Protein AF-A0AAN9BHE3-F1 (afdb_monomer_lite)

Secondary structure (DSSP, 8-state):
-HHHH-S-SEEEEEE--GGG-HHHHHHHHHHHHS----HHHHHHS-HHHHHHHHHH-HHHHHHHHHHHHHHIIIIIITSTT-TTS-EEEEEEEEEE-TTSSEEEEEEEEETT-----TTSTTHHHHHHHHHHHH----PPPP-

Radius of gyration: 19.6 Å; chains: 1; bounding box: 47×27×56 Å

InterPro domains:
  IPR025476 Helitron helicase-like domain [PF14214] (1-108)

Foldseek 3Di:
DCVVQNAFPDKDKDFLVQLPDLVNQQVLCCVPVVDGDDSVVSVPDDPVSSVVSCVVCVVSSQVVVVVVVCCCCVVACCDCVHLLHHFPDKDKDWDQDPPSTTMIIMTTHHPPQQDADPVDPCRVVSNVVSCVSRPDDDDDDDD

Organism: NCBI:txid31220

pLDDT: mean 92.71, std 6.54, range [53.12, 97.38]

Sequence (143 aa):
MVRQLGCPTLFFTVSAAETDSTELLAILFRIMMNDDPEPEEIEQWTFLEKAELIRDDPVTCVRYFDHRFRALFNTVMRSADGPLGEICDFFYRVEFQHRGSPHIHGLIWVKDAPVYDPEKEDSESDVTSFIDRHITCHVPQEN

Structure (mmCIF, N/CA/C/O backbone):
data_AF-A0AAN9BHE3-F1
#
_entry.id   AF-A0AAN9BHE3-F1
#
loop_
_atom_site.group_PDB
_atom_site.id
_atom_site.type_symbol
_atom_site.label_atom_id
_atom_site.label_alt_id
_atom_site.label_comp_id
_atom_site.label_asym_id
_atom_site.label_entity_id
_atom_site.label_seq_id
_atom_site.pdbx_PDB_ins_code
_atom_site.Cartn_x
_atom_site.Cartn_y
_atom_site.Cartn_z
_atom_site.occupancy
_atom_site.B_iso_or_equiv
_atom_site.auth_seq_id
_atom_site.auth_comp_id
_atom_site.auth_asym_id
_atom_site.auth_atom_id
_atom_site.pdbx_PDB_model_num
ATOM 1 N N . MET A 1 1 ? -21.512 -0.679 3.410 1.00 82.44 1 MET A N 1
ATOM 2 C CA . MET A 1 1 ? -20.292 -0.356 4.182 1.00 82.44 1 MET A CA 1
ATOM 3 C C . MET A 1 1 ? -20.536 0.795 5.143 1.00 82.44 1 MET A C 1
ATOM 5 O O . MET A 1 1 ? -21.064 0.490 6.192 1.00 82.44 1 MET A O 1
ATOM 9 N N . VAL A 1 2 ? -20.334 2.081 4.819 1.00 87.31 2 VAL A N 1
ATOM 10 C CA . VAL A 1 2 ? -20.431 3.169 5.835 1.00 87.31 2 VAL A CA 1
ATOM 11 C C . VAL A 1 2 ? -21.757 3.198 6.619 1.00 87.31 2 VAL A C 1
ATOM 13 O O . VAL A 1 2 ? -21.754 3.285 7.838 1.00 87.31 2 VAL A O 1
ATOM 16 N N . ARG A 1 3 ? -22.909 3.043 5.949 1.00 91.06 3 ARG A N 1
ATOM 17 C CA . ARG A 1 3 ? -24.219 2.990 6.637 1.00 91.06 3 ARG A CA 1
ATOM 18 C C . ARG A 1 3 ? -24.416 1.770 7.553 1.00 91.06 3 ARG A C 1
ATOM 20 O O . ARG A 1 3 ? -25.305 1.804 8.388 1.00 91.06 3 ARG A O 1
ATOM 27 N N . GLN A 1 4 ? -23.663 0.691 7.341 1.00 92.38 4 GLN A N 1
ATOM 28 C CA . GLN A 1 4 ? -23.811 -0.590 8.049 1.00 92.38 4 GLN A CA 1
ATOM 29 C C . GLN A 1 4 ? -22.723 -0.796 9.109 1.00 92.38 4 GLN A C 1
ATOM 31 O O . GLN A 1 4 ? -23.009 -1.339 10.165 1.00 92.38 4 GLN A O 1
ATOM 36 N N . LEU A 1 5 ? -21.493 -0.372 8.812 1.00 91.06 5 LEU A N 1
ATOM 37 C CA . LEU A 1 5 ? -20.292 -0.579 9.626 1.00 91.06 5 LEU A CA 1
ATOM 38 C C . LEU A 1 5 ? -19.827 0.699 10.338 1.00 91.06 5 LEU A C 1
ATOM 40 O O . LEU A 1 5 ? -18.891 0.653 11.125 1.00 91.06 5 LEU A O 1
ATOM 44 N N . GLY A 1 6 ? -20.448 1.844 10.045 1.00 92.12 6 GLY A N 1
ATOM 45 C CA . GLY A 1 6 ? -20.015 3.140 10.555 1.00 92.12 6 GLY A CA 1
ATOM 46 C C . GLY A 1 6 ? -18.785 3.693 9.831 1.00 92.12 6 GLY A C 1
ATOM 47 O O . GLY A 1 6 ? -18.487 3.333 8.685 1.00 92.12 6 GLY A O 1
ATOM 48 N N . CYS A 1 7 ? -18.094 4.616 10.502 1.00 92.88 7 CYS A N 1
ATOM 49 C CA . CYS A 1 7 ? -16.867 5.229 10.000 1.00 92.88 7 CYS A CA 1
ATOM 50 C C . CYS A 1 7 ? -15.774 4.157 9.808 1.00 92.88 7 CYS A C 1
ATOM 52 O O . CYS A 1 7 ? -15.636 3.295 10.676 1.00 92.88 7 CYS A O 1
ATOM 54 N N . PRO A 1 8 ? -15.021 4.161 8.694 1.00 95.94 8 PRO A N 1
ATOM 55 C CA . PRO A 1 8 ? -13.848 3.300 8.553 1.00 95.94 8 PRO A CA 1
ATOM 56 C C . PRO A 1 8 ? -12.802 3.610 9.627 1.00 95.94 8 PRO A C 1
ATOM 58 O O . PRO A 1 8 ? -12.637 4.763 10.020 1.00 95.94 8 PRO A O 1
ATOM 61 N N . THR A 1 9 ? -12.068 2.585 10.058 1.00 96.31 9 THR A N 1
ATOM 62 C CA . THR A 1 9 ? -10.966 2.726 11.019 1.00 96.31 9 THR A CA 1
ATOM 63 C C . THR A 1 9 ? -9.787 3.460 10.391 1.00 96.31 9 THR A C 1
ATOM 65 O O . THR A 1 9 ? -9.205 4.344 11.008 1.00 96.31 9 THR A O 1
ATOM 68 N N . LEU A 1 10 ? -9.427 3.088 9.159 1.00 95.69 10 LEU A N 1
ATOM 69 C CA . LEU A 1 10 ? -8.275 3.645 8.457 1.00 95.69 10 LEU A CA 1
ATOM 70 C C . LEU A 1 10 ? -8.635 3.999 7.019 1.00 95.69 10 LEU A C 1
ATOM 72 O O . LEU A 1 10 ? -9.355 3.266 6.335 1.00 95.69 10 LEU A O 1
ATOM 76 N N . PHE A 1 11 ? -8.065 5.106 6.559 1.00 95.62 11 PHE A N 1
ATOM 77 C CA . PHE A 1 11 ? -7.949 5.446 5.150 1.00 95.62 11 PHE A CA 1
ATOM 78 C C . PHE A 1 11 ? -6.485 5.296 4.742 1.00 95.62 11 PHE A C 1
ATOM 80 O O . PHE A 1 11 ? -5.593 5.726 5.472 1.00 95.62 11 PHE A O 1
ATOM 87 N N . PHE A 1 12 ? -6.235 4.697 3.582 1.00 94.75 12 PHE A N 1
ATOM 88 C CA . PHE A 1 12 ? -4.886 4.516 3.060 1.00 94.75 12 PHE A CA 1
ATOM 89 C C . PHE A 1 12 ? -4.827 4.820 1.568 1.00 94.75 12 PHE A C 1
ATOM 91 O O . PHE A 1 12 ? -5.828 4.716 0.851 1.00 94.75 12 PHE A O 1
ATOM 98 N N . THR A 1 13 ? -3.630 5.154 1.098 1.00 94.56 13 THR A N 1
ATOM 99 C CA . THR A 1 13 ? -3.342 5.287 -0.326 1.00 94.56 13 THR A CA 1
ATOM 100 C C . THR A 1 13 ? -2.140 4.444 -0.725 1.00 94.56 13 THR A C 1
ATOM 102 O O . THR A 1 13 ? -1.239 4.210 0.078 1.00 94.56 13 THR A O 1
ATOM 105 N N . VAL A 1 14 ? -2.134 3.955 -1.966 1.00 93.38 14 VAL A N 1
ATOM 106 C CA . VAL A 1 14 ? -0.998 3.216 -2.541 1.00 93.38 14 VAL A CA 1
ATOM 107 C C . VAL A 1 14 ? -0.706 3.768 -3.927 1.00 93.38 14 VAL A C 1
ATOM 109 O O . VAL A 1 14 ? -1.606 3.866 -4.760 1.00 93.38 14 VAL A O 1
ATOM 112 N N . SER A 1 15 ? 0.552 4.114 -4.177 1.00 91.19 15 SER A N 1
ATOM 113 C CA . SER A 1 15 ? 1.036 4.611 -5.466 1.00 91.19 15 SER A CA 1
ATOM 114 C C . SER A 1 15 ? 1.940 3.581 -6.128 1.00 91.19 15 SER A C 1
ATOM 116 O O . SER A 1 15 ? 2.632 2.839 -5.436 1.00 91.19 15 SER A O 1
ATOM 118 N N . ALA A 1 16 ? 1.956 3.555 -7.460 1.00 89.75 16 ALA A N 1
ATOM 119 C CA . ALA A 1 16 ? 2.780 2.609 -8.207 1.00 89.75 16 ALA A CA 1
ATOM 120 C C . ALA A 1 16 ? 4.294 2.875 -8.110 1.00 89.75 16 ALA A C 1
ATOM 122 O O . ALA A 1 16 ? 5.059 1.919 -8.167 1.00 89.75 16 ALA A O 1
ATOM 123 N N . ALA A 1 17 ? 4.710 4.141 -7.943 1.00 90.31 17 ALA A N 1
ATOM 124 C CA . ALA A 1 17 ? 6.119 4.558 -7.840 1.00 90.31 17 ALA A CA 1
ATOM 125 C C . ALA A 1 17 ? 7.026 3.904 -8.909 1.00 90.31 17 ALA A C 1
ATOM 127 O O . ALA A 1 17 ? 8.093 3.374 -8.618 1.00 90.31 17 ALA A O 1
ATOM 128 N N . GLU A 1 18 ? 6.566 3.901 -10.163 1.00 92.12 18 GLU A N 1
ATOM 129 C CA . GLU A 1 18 ? 7.112 3.053 -11.234 1.00 92.12 18 GLU A CA 1
ATOM 130 C C . GLU A 1 18 ? 8.585 3.348 -11.542 1.00 92.12 18 GLU A C 1
ATOM 132 O O . GLU A 1 18 ? 9.365 2.422 -11.737 1.00 92.12 18 GLU A O 1
ATOM 137 N N . THR A 1 19 ? 8.988 4.624 -11.520 1.00 92.12 19 THR A N 1
ATOM 138 C CA . THR A 1 19 ? 10.382 5.046 -11.757 1.00 92.12 19 THR A CA 1
ATOM 139 C C . THR A 1 19 ? 11.344 4.620 -10.651 1.00 92.12 19 THR A C 1
ATOM 141 O O . THR A 1 19 ? 12.552 4.585 -10.876 1.00 92.12 19 THR A O 1
ATOM 144 N N . ASP A 1 20 ? 10.821 4.290 -9.473 1.00 91.69 20 ASP A N 1
ATOM 145 C CA . ASP A 1 20 ? 11.615 3.862 -8.321 1.00 91.69 20 ASP A CA 1
ATOM 146 C C . ASP A 1 20 ? 11.600 2.329 -8.170 1.00 91.69 20 ASP A C 1
ATOM 148 O O . ASP A 1 20 ? 12.338 1.768 -7.363 1.00 91.69 20 ASP A O 1
ATOM 152 N N . SER A 1 21 ? 10.779 1.619 -8.955 1.00 93.25 21 SER A N 1
ATOM 153 C CA . SER A 1 21 ? 10.684 0.161 -8.910 1.00 93.25 21 SER A CA 1
ATOM 154 C C . SER A 1 21 ? 11.677 -0.480 -9.880 1.00 93.25 21 SER A C 1
ATOM 156 O O . SER A 1 21 ? 11.357 -0.726 -11.042 1.00 93.25 21 SER A O 1
ATOM 158 N N . THR A 1 22 ? 12.869 -0.815 -9.381 1.00 94.94 22 THR A N 1
ATOM 159 C CA . THR A 1 22 ? 13.905 -1.528 -10.155 1.00 94.94 22 THR A CA 1
ATOM 160 C C . THR A 1 22 ? 13.387 -2.840 -10.746 1.00 94.94 22 THR A C 1
ATOM 162 O O . THR A 1 22 ? 13.628 -3.128 -11.911 1.00 94.94 22 THR A O 1
ATOM 165 N N . GLU A 1 23 ? 12.582 -3.589 -9.989 1.00 95.50 23 GLU A N 1
ATOM 166 C CA . GLU A 1 23 ? 11.925 -4.817 -10.456 1.00 95.50 23 GLU A CA 1
ATOM 167 C C . GLU A 1 23 ? 11.012 -4.581 -11.669 1.00 95.50 23 GLU A C 1
ATOM 169 O O . GLU A 1 23 ? 11.097 -5.312 -12.655 1.00 95.50 23 GLU A O 1
ATOM 174 N N . LEU A 1 24 ? 10.156 -3.552 -11.631 1.00 96.12 24 LEU A N 1
ATOM 175 C CA . LEU A 1 24 ? 9.291 -3.219 -12.764 1.00 96.12 24 LEU A CA 1
ATOM 176 C C . LEU A 1 24 ? 10.119 -2.792 -13.978 1.00 96.12 24 LEU A C 1
ATOM 178 O O . LEU A 1 24 ? 9.866 -3.257 -15.087 1.00 96.12 24 LEU A O 1
ATOM 182 N N . LEU A 1 25 ? 11.114 -1.931 -13.769 1.00 97.06 25 LEU A N 1
ATOM 183 C CA . LEU A 1 25 ? 11.989 -1.437 -14.830 1.00 97.06 25 LEU A CA 1
ATOM 184 C C . LEU A 1 25 ? 12.773 -2.575 -15.499 1.00 97.06 25 LEU A C 1
ATOM 186 O O . LEU A 1 25 ? 12.846 -2.608 -16.726 1.00 97.06 25 LEU A O 1
ATOM 190 N N . ALA A 1 26 ? 13.264 -3.549 -14.726 1.00 97.00 26 ALA A N 1
ATOM 191 C CA . ALA A 1 26 ? 13.902 -4.754 -15.252 1.00 97.00 26 ALA A CA 1
ATOM 192 C C . ALA A 1 26 ? 12.934 -5.580 -16.114 1.00 97.00 26 ALA A C 1
ATOM 194 O O . ALA A 1 26 ? 13.286 -6.010 -17.210 1.00 97.00 26 ALA A O 1
ATOM 195 N N . ILE A 1 27 ? 11.691 -5.773 -15.650 1.00 96.69 27 ILE A N 1
ATOM 196 C CA . ILE A 1 27 ? 10.657 -6.502 -16.402 1.00 96.69 27 ILE A CA 1
ATOM 197 C C . ILE A 1 27 ? 10.364 -5.808 -17.737 1.00 96.69 27 ILE A C 1
ATOM 199 O O . ILE A 1 27 ? 10.312 -6.475 -18.771 1.00 96.69 27 ILE A O 1
ATOM 203 N N . LEU A 1 28 ? 10.181 -4.486 -17.728 1.00 96.88 28 LEU A N 1
ATOM 204 C CA . LEU A 1 28 ? 9.913 -3.703 -18.937 1.00 96.88 28 LEU A CA 1
ATOM 205 C C . LEU A 1 28 ? 11.088 -3.779 -19.917 1.00 96.88 28 LEU A C 1
ATOM 207 O O . LEU A 1 28 ? 10.892 -4.066 -21.098 1.00 96.88 28 LEU A O 1
ATOM 211 N N . PHE A 1 29 ? 12.313 -3.598 -19.419 1.00 97.06 29 PHE A N 1
ATOM 212 C CA . PHE A 1 29 ? 13.520 -3.679 -20.237 1.00 97.06 29 PHE A CA 1
ATOM 213 C C . PHE A 1 29 ? 13.691 -5.068 -20.858 1.00 97.06 29 PHE A C 1
ATOM 215 O O . PHE A 1 29 ? 13.920 -5.168 -22.062 1.00 97.06 29 PHE A O 1
ATOM 222 N N . ARG A 1 30 ? 13.460 -6.141 -20.093 1.00 96.62 30 ARG A N 1
ATOM 223 C CA . ARG A 1 30 ? 13.468 -7.520 -20.605 1.00 96.62 30 ARG A CA 1
ATOM 224 C C . ARG A 1 30 ? 12.479 -7.722 -21.742 1.00 96.62 30 ARG A C 1
ATOM 226 O O . ARG A 1 30 ? 12.818 -8.350 -22.741 1.00 96.62 30 ARG A O 1
ATOM 233 N N . ILE A 1 31 ? 11.262 -7.202 -21.608 1.00 95.31 31 ILE A N 1
ATOM 234 C CA . ILE A 1 31 ? 10.225 -7.337 -22.640 1.00 95.31 31 ILE A CA 1
ATOM 235 C C . ILE A 1 31 ? 10.626 -6.597 -23.923 1.00 95.31 31 ILE A C 1
ATOM 237 O O . ILE A 1 31 ? 10.411 -7.116 -25.018 1.00 95.31 31 ILE A O 1
ATOM 241 N N . MET A 1 32 ? 11.201 -5.400 -23.795 1.00 93.75 32 MET A N 1
ATOM 242 C CA . MET A 1 32 ? 11.478 -4.515 -24.930 1.00 93.75 32 MET A CA 1
ATOM 243 C C . MET A 1 32 ? 12.816 -4.800 -25.619 1.00 93.75 32 MET A C 1
ATOM 245 O O . MET A 1 32 ? 12.896 -4.748 -26.846 1.00 93.75 32 MET A O 1
ATOM 249 N N . MET A 1 33 ? 13.853 -5.102 -24.840 1.00 94.38 33 MET A N 1
ATOM 250 C CA . MET A 1 33 ? 15.238 -5.246 -25.302 1.00 94.38 33 MET A CA 1
ATOM 251 C C . MET A 1 33 ? 15.713 -6.702 -25.336 1.00 94.38 33 MET A C 1
ATOM 253 O O . MET A 1 33 ? 16.759 -6.978 -25.918 1.00 94.38 33 MET A O 1
ATOM 257 N N . ASN A 1 34 ? 14.938 -7.641 -24.772 1.00 94.94 34 ASN A N 1
ATOM 258 C CA . ASN A 1 34 ? 15.316 -9.052 -24.637 1.00 94.94 34 ASN A CA 1
ATOM 259 C C . ASN A 1 34 ? 16.673 -9.221 -23.925 1.00 94.94 34 ASN A C 1
ATOM 261 O O . ASN A 1 34 ? 17.530 -9.991 -24.363 1.00 94.94 34 ASN A O 1
ATOM 265 N N . ASP A 1 35 ? 16.849 -8.471 -22.840 1.00 95.00 35 ASP A N 1
ATOM 266 C CA . ASP A 1 35 ? 18.058 -8.442 -22.021 1.00 95.00 35 ASP A CA 1
ATOM 267 C C . ASP A 1 35 ? 17.704 -8.232 -20.539 1.00 95.00 35 ASP A C 1
ATOM 269 O O . ASP A 1 35 ? 16.601 -7.781 -20.222 1.00 95.00 35 ASP A O 1
ATOM 273 N N . ASP A 1 36 ? 18.616 -8.588 -19.640 1.00 93.69 36 ASP A N 1
ATOM 274 C CA . ASP A 1 36 ? 18.399 -8.634 -18.193 1.00 93.69 36 ASP A CA 1
ATOM 275 C C . ASP A 1 36 ? 19.378 -7.722 -17.445 1.00 93.69 36 ASP A C 1
ATOM 277 O O . ASP A 1 36 ? 20.494 -8.149 -17.150 1.00 93.69 36 ASP A O 1
ATOM 281 N N . PRO A 1 37 ? 18.974 -6.477 -17.127 1.00 94.25 37 PRO A N 1
ATOM 282 C CA . PRO A 1 37 ? 19.840 -5.520 -16.456 1.00 94.25 37 PRO A CA 1
ATOM 283 C C . PRO A 1 37 ? 19.935 -5.826 -14.961 1.00 94.25 37 PRO A C 1
ATOM 285 O O . PRO A 1 37 ? 18.947 -6.209 -14.322 1.00 94.25 37 PRO A O 1
ATOM 288 N N . GLU A 1 38 ? 21.116 -5.600 -14.390 1.00 93.81 38 GLU A N 1
ATOM 289 C CA . GLU A 1 38 ? 21.327 -5.724 -12.947 1.00 93.81 38 GLU A CA 1
ATOM 290 C C . GLU A 1 38 ? 20.708 -4.522 -12.199 1.00 93.81 38 GLU A C 1
ATOM 292 O O . GLU A 1 38 ? 20.651 -3.412 -12.744 1.00 93.81 38 GLU A O 1
ATOM 297 N N . PRO A 1 39 ? 20.244 -4.684 -10.945 1.00 91.81 39 PRO A N 1
ATOM 298 C CA . PRO A 1 39 ? 19.601 -3.606 -10.189 1.00 91.81 39 PRO A CA 1
ATOM 299 C C . PRO A 1 39 ? 20.434 -2.320 -10.094 1.00 91.81 39 PRO A C 1
ATOM 301 O O . PRO A 1 39 ? 19.888 -1.224 -10.234 1.00 91.81 39 PRO A O 1
ATOM 304 N N . GLU A 1 40 ? 21.751 -2.440 -9.916 1.00 93.75 40 GLU A N 1
ATOM 305 C CA . GLU A 1 40 ? 22.676 -1.308 -9.814 1.00 93.75 40 GLU A CA 1
ATOM 306 C C . GLU A 1 40 ? 22.766 -0.502 -11.118 1.00 93.75 40 GLU A C 1
ATOM 308 O O . GLU A 1 40 ? 23.019 0.704 -11.085 1.00 93.75 40 GLU A O 1
ATOM 313 N N . GLU A 1 41 ? 22.548 -1.140 -12.270 1.00 94.31 41 GLU A N 1
ATOM 314 C CA . GLU A 1 41 ? 22.509 -0.463 -13.569 1.00 94.31 41 GLU A CA 1
ATOM 315 C C . GLU A 1 41 ? 21.224 0.359 -13.703 1.00 94.31 41 GLU A C 1
ATOM 317 O O . GLU A 1 41 ? 21.261 1.520 -14.114 1.00 94.31 41 GLU A O 1
ATOM 322 N N . ILE A 1 42 ? 20.092 -0.208 -13.279 1.00 94.31 42 ILE A N 1
ATOM 323 C CA . ILE A 1 42 ? 18.778 0.449 -13.315 1.00 94.31 42 ILE A CA 1
ATOM 324 C C . ILE A 1 42 ? 18.755 1.688 -12.417 1.00 94.31 42 ILE A C 1
ATOM 326 O O . ILE A 1 42 ? 18.137 2.705 -12.749 1.00 94.31 42 ILE A O 1
ATOM 330 N N . GLU A 1 43 ? 19.421 1.635 -11.266 1.00 93.81 43 GLU A N 1
ATOM 331 C CA . GLU A 1 43 ? 19.537 2.781 -10.363 1.00 93.81 43 GLU A CA 1
ATOM 332 C C . GLU A 1 43 ? 20.267 3.962 -11.011 1.00 93.81 43 GLU A C 1
ATOM 334 O O . GLU A 1 43 ? 19.908 5.113 -10.752 1.00 93.81 43 GLU A O 1
ATOM 339 N N . GLN A 1 44 ? 21.218 3.686 -11.905 1.00 95.19 44 GLN A N 1
ATOM 340 C CA . GLN A 1 44 ? 21.985 4.699 -12.632 1.00 95.19 44 GLN A CA 1
ATOM 341 C C . GLN A 1 44 ? 21.235 5.285 -13.833 1.00 95.19 44 GLN A C 1
ATOM 343 O O . GLN A 1 44 ? 21.635 6.339 -14.334 1.00 95.19 44 GLN A O 1
ATOM 348 N N . TRP A 1 45 ? 20.150 4.650 -14.291 1.00 96.25 45 TRP A N 1
ATOM 349 C CA . TRP A 1 45 ? 19.349 5.185 -15.388 1.00 96.25 45 TRP A CA 1
ATOM 350 C C . TRP A 1 45 ? 18.741 6.537 -15.026 1.00 96.25 45 TRP A C 1
ATOM 352 O O . TRP A 1 45 ? 18.213 6.773 -13.932 1.00 96.25 45 TRP A O 1
ATOM 362 N N . THR A 1 46 ? 18.763 7.429 -16.003 1.00 97.00 46 THR A N 1
ATOM 363 C CA . THR A 1 46 ? 18.122 8.731 -15.932 1.00 97.00 46 THR A CA 1
ATOM 364 C C . THR A 1 46 ? 16.607 8.585 -15.807 1.00 97.00 46 THR A C 1
ATOM 366 O O . THR A 1 46 ? 15.995 7.597 -16.218 1.00 97.00 46 THR A O 1
ATOM 369 N N . PHE A 1 47 ? 15.961 9.631 -15.289 1.00 94.56 47 PHE A N 1
ATOM 370 C CA . PHE A 1 47 ? 14.500 9.699 -15.253 1.00 94.56 47 PHE A CA 1
ATOM 371 C C . PHE A 1 47 ? 13.864 9.478 -16.636 1.00 94.56 47 PHE A C 1
ATOM 373 O O . PHE A 1 47 ? 12.815 8.847 -16.726 1.00 94.56 47 PHE A O 1
ATOM 380 N N . LEU A 1 48 ? 14.483 9.995 -17.706 1.00 95.50 48 LEU A N 1
ATOM 381 C CA . LEU A 1 48 ? 13.940 9.881 -19.061 1.00 95.50 48 LEU A CA 1
ATOM 382 C C . LEU A 1 48 ? 13.981 8.441 -19.572 1.00 95.50 48 LEU A C 1
ATOM 384 O O . LEU A 1 48 ? 12.959 7.975 -20.061 1.00 95.50 48 LEU A O 1
ATOM 388 N N . GLU A 1 49 ? 15.094 7.729 -19.387 1.00 95.25 49 GLU A N 1
ATOM 389 C CA . GLU A 1 49 ? 15.217 6.314 -19.776 1.00 95.25 49 GLU A CA 1
ATOM 390 C C . GLU A 1 49 ? 14.160 5.455 -19.069 1.00 95.25 49 GLU A C 1
ATOM 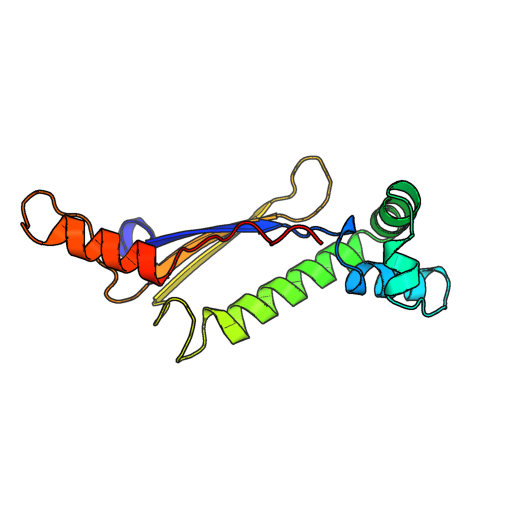392 O O . GLU A 1 49 ? 13.436 4.687 -19.702 1.00 95.25 49 GLU A O 1
ATOM 397 N N . LYS A 1 50 ? 13.979 5.663 -17.760 1.00 95.69 50 LYS A N 1
ATOM 398 C CA . LYS A 1 50 ? 12.943 4.976 -16.973 1.00 95.69 50 LYS A CA 1
ATOM 399 C C . LYS A 1 50 ? 11.534 5.318 -17.462 1.00 95.69 50 LYS A C 1
ATOM 401 O O . LYS A 1 50 ? 10.685 4.440 -17.600 1.00 95.69 50 LYS A O 1
ATOM 406 N N . ALA A 1 51 ? 11.276 6.597 -17.729 1.00 93.88 51 ALA A N 1
ATOM 407 C CA . ALA A 1 51 ? 9.973 7.069 -18.184 1.00 93.88 51 ALA A CA 1
ATOM 408 C C . ALA A 1 51 ? 9.613 6.576 -19.594 1.00 93.88 51 ALA A C 1
ATOM 410 O O . ALA A 1 51 ? 8.428 6.420 -19.883 1.00 93.88 51 ALA A O 1
ATOM 411 N N . GLU A 1 52 ? 10.595 6.348 -20.468 1.00 94.75 52 GLU A N 1
ATOM 412 C CA . GLU A 1 52 ? 10.378 5.773 -21.799 1.00 94.75 52 GLU A CA 1
ATOM 413 C C . GLU A 1 52 ? 9.900 4.323 -21.703 1.00 94.75 52 GLU A C 1
ATOM 415 O O . GLU A 1 52 ? 8.845 4.012 -22.250 1.00 94.75 52 GLU A O 1
ATOM 420 N N . LEU A 1 53 ? 10.560 3.488 -20.894 1.00 95.25 53 LEU A N 1
ATOM 421 C CA . LEU A 1 53 ? 10.127 2.103 -20.655 1.00 95.25 53 LEU A CA 1
ATOM 422 C C . LEU A 1 53 ? 8.680 2.026 -20.140 1.00 95.25 53 LEU A C 1
ATOM 424 O O . LEU A 1 53 ? 7.872 1.236 -20.626 1.00 95.25 53 LEU A O 1
ATOM 428 N N . ILE A 1 54 ? 8.332 2.880 -19.172 1.00 94.25 54 ILE A N 1
ATOM 429 C CA . ILE A 1 54 ? 6.982 2.931 -18.585 1.00 94.25 54 ILE A CA 1
ATOM 430 C C . ILE A 1 54 ? 5.942 3.378 -19.621 1.00 94.25 54 ILE A C 1
ATOM 432 O O . ILE A 1 54 ? 4.817 2.872 -19.637 1.00 94.25 54 ILE A O 1
ATOM 436 N N . ARG A 1 55 ? 6.296 4.347 -20.474 1.00 92.69 55 ARG A N 1
ATOM 437 C CA . ARG A 1 55 ? 5.401 4.885 -21.507 1.00 92.69 55 ARG A CA 1
ATOM 438 C C . ARG A 1 55 ? 5.154 3.884 -22.630 1.00 92.69 55 ARG A C 1
ATOM 440 O O . ARG A 1 55 ? 4.060 3.897 -23.194 1.00 9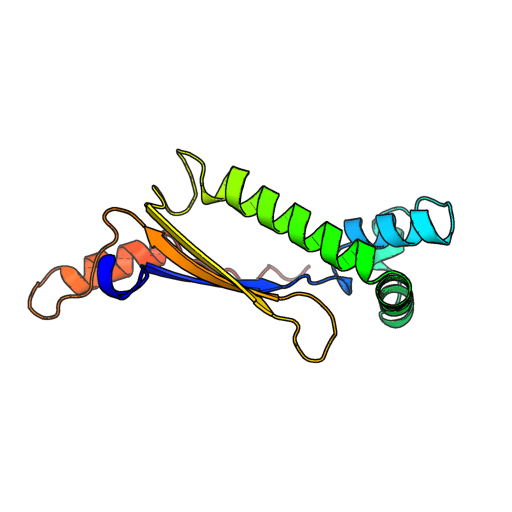2.69 55 ARG A O 1
ATOM 447 N N . ASP A 1 56 ? 6.144 3.062 -22.946 1.00 94.75 56 ASP A N 1
ATOM 448 C CA . ASP A 1 56 ? 6.079 2.130 -24.067 1.00 94.75 56 ASP A CA 1
ATOM 449 C C . ASP A 1 56 ? 5.247 0.878 -23.745 1.00 94.75 56 ASP A C 1
ATOM 451 O O . ASP A 1 56 ? 4.565 0.364 -24.633 1.00 94.75 56 ASP A O 1
ATOM 455 N N . ASP A 1 57 ? 5.201 0.437 -22.480 1.00 95.00 57 ASP A N 1
ATOM 456 C CA . ASP A 1 57 ? 4.312 -0.650 -22.036 1.00 95.00 57 ASP A CA 1
ATOM 457 C C . ASP A 1 57 ? 3.528 -0.327 -20.740 1.00 95.00 57 ASP A C 1
ATOM 459 O O . ASP A 1 57 ? 3.733 -0.931 -19.679 1.00 95.00 57 ASP A O 1
ATOM 463 N N . PRO A 1 58 ? 2.535 0.581 -20.817 1.00 92.25 58 PRO A N 1
ATOM 464 C CA . PRO A 1 58 ? 1.698 0.938 -19.673 1.00 92.25 58 PRO A CA 1
ATOM 465 C C . PRO A 1 58 ? 0.777 -0.211 -19.230 1.00 92.25 58 PRO A C 1
ATOM 467 O O . PRO A 1 58 ? 0.271 -0.212 -18.105 1.00 92.25 58 PRO A O 1
ATOM 470 N N . VAL A 1 59 ? 0.534 -1.204 -20.092 1.00 93.25 59 VAL A N 1
ATOM 471 C CA . VAL A 1 59 ? -0.307 -2.361 -19.757 1.00 93.25 59 VAL A CA 1
ATOM 472 C C . VAL A 1 59 ? 0.409 -3.246 -18.745 1.00 93.25 59 VAL A C 1
ATOM 474 O O . VAL A 1 59 ? -0.203 -3.657 -17.753 1.00 93.25 59 VAL A O 1
ATOM 477 N N . THR A 1 60 ? 1.696 -3.521 -18.958 1.00 95.56 60 THR A N 1
ATOM 478 C CA . THR A 1 60 ? 2.512 -4.274 -18.001 1.00 95.56 60 THR A CA 1
ATOM 479 C C . THR A 1 60 ? 2.632 -3.533 -16.675 1.00 95.56 60 THR A C 1
ATOM 481 O O . THR A 1 60 ? 2.429 -4.160 -15.634 1.00 95.56 60 THR A O 1
ATOM 484 N N . CYS A 1 61 ? 2.818 -2.211 -16.689 1.00 94.50 61 CYS A N 1
ATOM 485 C CA . CYS A 1 61 ? 2.830 -1.384 -15.477 1.00 94.50 61 CYS A CA 1
ATOM 486 C C . CYS A 1 61 ? 1.556 -1.553 -14.630 1.00 94.50 61 CYS A C 1
ATOM 488 O O . CYS A 1 61 ? 1.622 -1.864 -13.437 1.00 94.50 61 CYS A O 1
ATOM 490 N N . VAL A 1 62 ? 0.374 -1.449 -15.251 1.00 94.00 62 VAL A N 1
ATOM 491 C CA . VAL A 1 62 ? -0.912 -1.616 -14.549 1.00 94.00 62 VAL A CA 1
ATOM 492 C C . VAL A 1 62 ? -1.092 -3.041 -14.019 1.00 94.00 62 VAL A C 1
ATOM 494 O O . VAL A 1 62 ? -1.560 -3.226 -12.893 1.00 94.00 62 VAL A O 1
ATOM 497 N N . ARG A 1 63 ? -0.709 -4.062 -14.798 1.00 95.31 63 ARG A N 1
ATOM 498 C CA . ARG A 1 63 ? -0.790 -5.471 -14.369 1.00 95.31 63 ARG A CA 1
ATOM 499 C C . ARG A 1 63 ? 0.144 -5.764 -13.201 1.00 95.31 63 ARG A C 1
ATOM 501 O O . ARG A 1 63 ? -0.260 -6.456 -12.269 1.00 95.31 63 ARG A O 1
ATOM 508 N N . TYR A 1 64 ? 1.364 -5.238 -13.249 1.00 95.81 64 TYR A N 1
ATOM 509 C CA . TYR A 1 64 ? 2.340 -5.358 -12.174 1.00 95.81 64 TYR A CA 1
ATOM 510 C C . TYR A 1 64 ? 1.816 -4.709 -10.891 1.00 95.81 64 TYR A C 1
ATOM 512 O O . TYR A 1 64 ? 1.802 -5.352 -9.842 1.00 95.81 64 TYR A O 1
ATOM 520 N N . PHE A 1 65 ? 1.293 -3.483 -10.977 1.00 95.44 65 PHE A N 1
ATOM 521 C CA . PHE A 1 65 ? 0.720 -2.791 -9.826 1.00 95.44 65 PHE A CA 1
ATOM 522 C C . PHE A 1 65 ? -0.460 -3.552 -9.202 1.00 95.44 65 PHE A C 1
ATOM 524 O O . PHE A 1 65 ? -0.469 -3.773 -7.991 1.00 95.44 65 PHE A O 1
ATOM 531 N N . ASP A 1 66 ? -1.433 -4.000 -10.008 1.00 95.75 66 ASP A N 1
ATOM 532 C CA . ASP A 1 66 ? -2.576 -4.783 -9.511 1.00 95.75 66 ASP A CA 1
ATOM 533 C C . ASP A 1 66 ? -2.107 -6.086 -8.848 1.00 95.75 66 ASP A C 1
ATOM 535 O O . ASP A 1 66 ? -2.571 -6.425 -7.756 1.00 95.75 66 ASP A O 1
ATOM 539 N N . HIS A 1 67 ? -1.132 -6.775 -9.448 1.00 96.06 67 HIS A N 1
ATOM 540 C CA . HIS A 1 67 ? -0.549 -7.982 -8.871 1.00 96.06 67 HIS A CA 1
ATOM 541 C C . HIS A 1 67 ? 0.111 -7.709 -7.514 1.00 96.06 67 HIS A C 1
ATOM 543 O O . HIS A 1 67 ? -0.219 -8.373 -6.529 1.00 96.06 67 HIS A O 1
ATOM 549 N N . ARG A 1 68 ? 0.995 -6.707 -7.436 1.00 95.69 68 ARG A N 1
ATOM 550 C CA . ARG A 1 68 ? 1.707 -6.325 -6.206 1.00 95.69 68 ARG A CA 1
ATOM 551 C C . ARG A 1 68 ? 0.744 -5.904 -5.108 1.00 95.69 68 ARG A C 1
ATOM 553 O O . ARG A 1 68 ? 0.874 -6.368 -3.977 1.00 95.69 68 ARG A O 1
ATOM 560 N N . PHE A 1 69 ? -0.248 -5.079 -5.436 1.00 96.12 69 PHE A N 1
ATOM 561 C CA . PHE A 1 69 ? -1.248 -4.645 -4.471 1.00 96.12 69 PHE A CA 1
ATOM 562 C C . PHE A 1 69 ? -2.078 -5.821 -3.948 1.00 96.12 69 PHE A C 1
ATOM 564 O O . PHE A 1 69 ? -2.233 -5.971 -2.738 1.00 96.12 69 PHE A O 1
ATOM 571 N N . ARG A 1 70 ? -2.582 -6.696 -4.830 1.00 96.19 70 ARG A N 1
ATOM 572 C CA . ARG A 1 70 ? -3.346 -7.882 -4.410 1.00 96.19 70 ARG A CA 1
ATOM 573 C C . ARG A 1 70 ? -2.510 -8.835 -3.574 1.00 96.19 70 ARG A C 1
ATOM 575 O O . ARG A 1 70 ? -3.055 -9.417 -2.638 1.00 96.19 70 ARG A O 1
ATOM 582 N N . ALA A 1 71 ? -1.236 -9.013 -3.917 1.00 96.25 71 ALA A N 1
ATOM 583 C CA . ALA A 1 71 ? -0.312 -9.808 -3.127 1.00 96.25 71 ALA A CA 1
ATOM 584 C C . ALA A 1 71 ? -0.185 -9.199 -1.728 1.00 96.25 71 ALA A C 1
ATOM 586 O O . ALA A 1 71 ? -0.627 -9.829 -0.776 1.00 96.25 71 ALA A O 1
ATOM 587 N N . LEU A 1 72 ? 0.265 -7.944 -1.614 1.00 94.75 72 LEU A N 1
ATOM 588 C CA . LEU A 1 72 ? 0.381 -7.224 -0.340 1.00 94.75 72 LEU A CA 1
ATOM 589 C C . LEU A 1 72 ? -0.903 -7.322 0.495 1.00 94.75 72 LEU A C 1
ATOM 591 O O . LEU A 1 72 ? -0.873 -7.681 1.671 1.00 94.75 72 LEU A O 1
ATOM 595 N N . PHE A 1 73 ? -2.047 -7.023 -0.112 1.00 95.69 73 PHE A N 1
ATOM 596 C CA . PHE A 1 73 ? -3.301 -6.948 0.617 1.00 95.69 73 PHE A CA 1
ATOM 597 C C . PHE A 1 73 ? -3.777 -8.323 1.103 1.00 95.69 73 PHE A C 1
ATOM 599 O O . PHE A 1 73 ? -4.183 -8.469 2.255 1.00 95.69 73 PHE A O 1
ATOM 606 N N . ASN A 1 74 ? -3.710 -9.353 0.258 1.00 93.94 74 ASN A N 1
ATOM 607 C CA . ASN A 1 74 ? -4.218 -10.676 0.621 1.00 93.94 74 ASN A CA 1
ATOM 608 C C . ASN A 1 74 ? -3.234 -11.494 1.464 1.00 93.94 74 ASN A C 1
ATOM 610 O O . ASN A 1 74 ? -3.688 -12.305 2.266 1.00 93.94 74 ASN A O 1
ATOM 614 N N . THR A 1 75 ? -1.922 -11.315 1.288 1.00 95.12 75 THR A N 1
ATOM 615 C CA . THR A 1 75 ? -0.912 -12.119 1.995 1.00 95.12 75 THR A CA 1
ATOM 616 C C . THR A 1 75 ? -0.394 -11.452 3.258 1.00 95.12 75 THR A C 1
ATOM 618 O O . THR A 1 75 ? -0.076 -12.161 4.205 1.00 95.12 75 THR A O 1
ATOM 621 N N . VAL A 1 76 ? -0.324 -10.118 3.298 1.00 94.12 76 VAL A N 1
ATOM 622 C CA . VAL A 1 76 ? 0.196 -9.375 4.454 1.00 94.12 76 VAL A CA 1
ATOM 623 C C . VAL A 1 76 ? -0.954 -8.764 5.240 1.00 94.12 76 VAL A C 1
ATOM 625 O O . VAL A 1 76 ? -1.183 -9.145 6.387 1.00 94.12 76 VAL A O 1
ATOM 628 N N 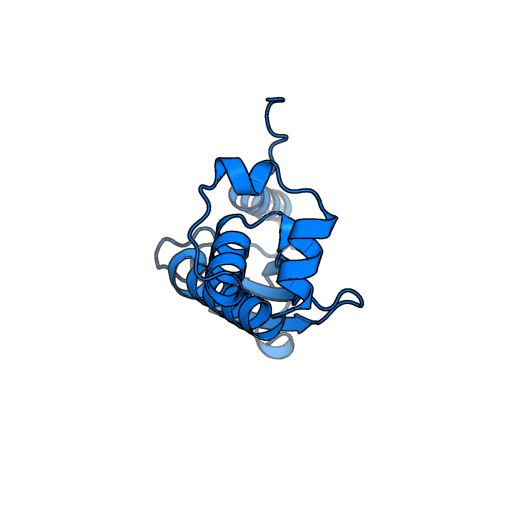. MET A 1 77 ? -1.722 -7.863 4.619 1.00 94.94 77 MET A N 1
ATOM 629 C CA . MET A 1 77 ? -2.725 -7.065 5.341 1.00 94.94 77 MET A CA 1
ATOM 630 C C . MET A 1 77 ? -3.841 -7.923 5.944 1.00 94.94 77 MET A C 1
ATOM 632 O O . MET A 1 77 ? -4.263 -7.669 7.065 1.00 94.94 77 MET A O 1
ATOM 636 N N . ARG A 1 78 ? -4.302 -8.946 5.214 1.00 93.88 78 ARG A N 1
ATOM 637 C CA . ARG A 1 78 ? -5.386 -9.854 5.634 1.00 93.88 78 ARG A CA 1
ATOM 638 C C . ARG A 1 78 ? -4.909 -11.162 6.269 1.00 93.88 78 ARG A C 1
ATOM 640 O O . ARG A 1 78 ? -5.710 -12.085 6.420 1.00 93.88 78 ARG A O 1
ATOM 647 N N . SER A 1 79 ? -3.624 -11.277 6.590 1.00 93.88 79 SER A N 1
ATOM 648 C CA . SER A 1 79 ? -3.124 -12.448 7.312 1.00 93.88 79 SER A CA 1
ATOM 649 C C . SER A 1 79 ? -3.675 -12.490 8.744 1.00 93.88 79 SER A C 1
ATOM 651 O O . SER A 1 79 ? -4.095 -11.467 9.281 1.00 93.88 79 SER A O 1
ATOM 653 N N . ALA A 1 80 ? -3.695 -13.679 9.359 1.00 88.38 80 ALA A N 1
ATOM 654 C CA . ALA A 1 80 ? -4.199 -13.851 10.727 1.00 88.38 80 ALA A CA 1
ATOM 655 C C . ALA A 1 80 ? -3.427 -12.992 11.747 1.00 88.38 80 ALA A C 1
ATOM 657 O O . ALA A 1 80 ? -4.033 -12.410 12.640 1.00 88.38 80 ALA A O 1
ATOM 658 N N . ASP A 1 81 ? -2.116 -12.859 11.540 1.00 87.81 81 ASP A N 1
ATOM 659 C CA . ASP A 1 81 ? -1.211 -12.012 12.324 1.00 87.81 81 ASP A CA 1
ATOM 660 C C . ASP A 1 81 ? -0.886 -10.700 11.583 1.00 87.81 81 ASP A C 1
ATOM 662 O O . ASP A 1 81 ? 0.224 -10.170 11.663 1.00 87.81 81 ASP A O 1
ATOM 666 N N . GLY A 1 82 ? -1.847 -10.197 10.800 1.00 90.75 82 GLY A N 1
ATOM 667 C CA . GLY A 1 82 ? -1.686 -8.998 9.986 1.00 90.75 82 GLY A CA 1
ATOM 668 C C . GLY A 1 82 ? -1.341 -7.757 10.818 1.00 90.75 82 GLY A C 1
ATOM 669 O O . GLY A 1 82 ? -1.719 -7.651 11.988 1.00 90.75 82 GLY A O 1
ATOM 670 N N . PRO A 1 83 ? -0.670 -6.760 10.217 1.00 92.50 83 PRO A N 1
ATOM 671 C CA . PRO A 1 83 ? -0.128 -5.606 10.941 1.00 92.50 83 PRO A CA 1
ATOM 672 C C . PRO A 1 83 ? -1.201 -4.717 11.586 1.00 92.50 83 PRO A C 1
ATOM 674 O O . PRO A 1 83 ? -0.890 -3.922 12.470 1.00 92.50 83 PRO A O 1
ATOM 677 N N . LEU A 1 84 ? -2.455 -4.836 11.142 1.00 92.94 84 LEU A N 1
ATOM 678 C CA . LEU A 1 84 ? -3.597 -4.066 11.633 1.00 92.94 84 LEU A CA 1
ATOM 679 C C . LEU A 1 84 ? -4.543 -4.888 12.523 1.00 92.94 84 LEU A C 1
ATOM 681 O O . LEU A 1 84 ? -5.560 -4.360 12.951 1.00 92.94 84 LEU A O 1
ATOM 685 N N . GLY A 1 85 ? -4.246 -6.163 12.791 1.00 92.12 85 GLY A N 1
ATOM 686 C CA . GLY A 1 85 ? -5.201 -7.090 13.403 1.00 92.12 85 GLY A CA 1
ATOM 687 C C . GLY A 1 85 ? -6.264 -7.593 12.416 1.00 92.12 85 GLY A C 1
ATOM 688 O O . GLY A 1 85 ? -6.058 -7.601 11.202 1.00 92.12 85 GLY A O 1
ATOM 689 N N . GLU A 1 86 ? -7.409 -8.048 12.934 1.00 94.81 86 GLU A N 1
ATOM 690 C CA . GLU A 1 86 ? -8.482 -8.634 12.120 1.00 94.81 86 GLU A CA 1
ATOM 691 C C . GLU A 1 86 ? -9.207 -7.553 11.296 1.00 94.81 86 GLU A C 1
ATOM 693 O O . GLU A 1 86 ? -9.942 -6.723 11.832 1.00 94.81 86 GLU A O 1
ATOM 698 N N . ILE A 1 87 ? -9.030 -7.580 9.971 1.00 95.81 87 ILE A N 1
ATOM 699 C CA . ILE A 1 87 ? -9.776 -6.726 9.037 1.00 95.81 87 ILE A CA 1
ATOM 700 C C . ILE A 1 87 ? -11.157 -7.342 8.786 1.00 95.81 87 ILE A C 1
ATOM 702 O O . ILE A 1 87 ? -11.273 -8.362 8.102 1.00 95.81 87 ILE A O 1
ATOM 706 N N . CYS A 1 88 ? -12.209 -6.704 9.301 1.00 94.19 88 CYS A N 1
ATOM 707 C CA . CYS A 1 88 ? -13.594 -7.148 9.125 1.00 94.19 88 CYS A CA 1
ATOM 708 C C . CYS A 1 88 ? -14.128 -6.872 7.719 1.00 94.19 88 CYS A C 1
ATOM 710 O O . CYS A 1 88 ? -14.841 -7.697 7.152 1.00 94.19 88 CYS A O 1
ATOM 712 N N . ASP A 1 89 ? -13.818 -5.698 7.173 1.00 95.94 89 ASP A N 1
ATOM 713 C CA . ASP A 1 89 ? -14.246 -5.287 5.837 1.00 95.94 89 ASP A CA 1
ATOM 714 C C . ASP A 1 89 ? -13.270 -4.248 5.272 1.00 95.94 89 ASP A C 1
ATOM 716 O O . ASP A 1 89 ? -12.513 -3.603 6.005 1.00 95.94 89 ASP A O 1
ATOM 720 N N . PHE A 1 90 ? -13.276 -4.078 3.956 1.00 96.06 90 PHE A N 1
ATOM 721 C CA . PHE A 1 90 ? -12.452 -3.103 3.260 1.00 96.06 90 PHE A CA 1
ATOM 722 C C . PHE A 1 90 ? -13.092 -2.689 1.937 1.00 96.06 90 PHE A C 1
ATOM 724 O O . PHE A 1 90 ? -13.829 -3.429 1.290 1.00 96.06 90 PHE A O 1
ATOM 731 N N . PHE A 1 91 ? -12.740 -1.496 1.482 1.00 96.25 91 PHE A N 1
ATOM 732 C CA . PHE A 1 91 ? -13.121 -0.990 0.173 1.00 96.25 91 PHE A CA 1
ATOM 733 C C . PHE A 1 91 ? -11.955 -0.245 -0.429 1.00 96.25 91 PHE A C 1
ATOM 735 O O . PHE A 1 91 ? -11.290 0.504 0.272 1.00 96.25 91 PHE A O 1
ATOM 742 N N . TYR A 1 92 ? -11.731 -0.383 -1.728 1.00 96.06 92 TYR A N 1
ATOM 743 C CA . TYR A 1 92 ? -10.779 0.473 -2.408 1.00 96.06 92 TYR A CA 1
ATOM 744 C C . TYR A 1 92 ? -11.229 0.784 -3.829 1.00 96.06 92 TYR A C 1
ATOM 746 O O . TYR A 1 92 ? -11.980 0.026 -4.448 1.00 96.06 92 TYR A O 1
ATOM 754 N N . ARG A 1 93 ? -10.763 1.917 -4.347 1.00 95.38 93 ARG A N 1
ATOM 755 C CA . ARG A 1 93 ? -10.900 2.297 -5.753 1.00 95.38 93 ARG A CA 1
ATOM 756 C C . ARG A 1 93 ? -9.521 2.490 -6.347 1.00 95.38 93 ARG A C 1
ATOM 758 O O . ARG A 1 93 ? -8.631 3.019 -5.687 1.00 95.38 93 ARG A O 1
ATOM 765 N N . VAL A 1 94 ? -9.386 2.067 -7.597 1.00 93.88 94 VAL A N 1
ATOM 766 C CA . VAL A 1 94 ? -8.242 2.408 -8.437 1.00 93.88 94 VAL A CA 1
ATOM 767 C C . VAL A 1 94 ? -8.602 3.679 -9.193 1.00 93.88 94 VAL A C 1
ATOM 769 O O . VAL A 1 94 ? -9.629 3.733 -9.872 1.00 93.88 94 VAL A O 1
ATOM 772 N N . GLU A 1 95 ? -7.767 4.694 -9.053 1.00 92.12 95 GLU A N 1
ATOM 773 C CA . GLU A 1 95 ? -7.868 5.975 -9.729 1.00 92.12 95 GLU A CA 1
ATOM 774 C C . GLU A 1 95 ? -6.615 6.194 -10.568 1.00 92.12 95 GLU A C 1
ATOM 776 O O . GLU A 1 95 ? -5.499 5.889 -10.153 1.00 92.12 95 GLU A O 1
ATOM 781 N N . PHE A 1 96 ? -6.804 6.729 -11.768 1.00 87.12 96 PHE A N 1
ATOM 782 C CA . PHE A 1 96 ? -5.708 7.130 -12.634 1.00 87.12 96 PHE A CA 1
ATOM 783 C C . PHE A 1 96 ? -5.585 8.638 -12.508 1.00 87.12 96 PHE A C 1
ATOM 785 O O . PHE A 1 96 ? -6.406 9.387 -13.042 1.00 87.12 96 PHE A O 1
ATOM 792 N N . GLN A 1 97 ? -4.587 9.093 -11.752 1.00 69.56 97 GLN A N 1
ATOM 793 C CA . GLN A 1 97 ? -4.269 10.516 -11.735 1.00 69.56 97 GLN A CA 1
ATOM 794 C C . GLN A 1 97 ? -3.790 10.935 -13.136 1.00 69.56 97 GLN A C 1
ATOM 796 O O . GLN A 1 97 ? -3.420 10.091 -13.953 1.00 69.56 97 GLN A O 1
ATOM 801 N N . HIS A 1 98 ? -3.749 12.239 -13.426 1.00 63.62 98 HIS A N 1
ATOM 802 C CA . HIS A 1 98 ? -3.364 12.810 -14.734 1.00 63.62 98 HIS A CA 1
ATOM 803 C C . HIS A 1 98 ? -1.982 12.379 -15.291 1.00 63.62 98 HIS A C 1
ATOM 805 O O . HIS A 1 98 ? -1.572 12.853 -16.346 1.00 63.62 98 HIS A O 1
ATOM 811 N N . ARG A 1 99 ? -1.257 11.501 -14.593 1.00 65.31 99 ARG A N 1
ATOM 812 C CA . ARG A 1 99 ? 0.072 10.978 -14.921 1.00 65.31 99 ARG A CA 1
ATOM 813 C C . ARG A 1 99 ? 0.051 9.552 -15.491 1.00 65.31 99 ARG A C 1
ATOM 815 O O . ARG A 1 99 ? 1.107 9.043 -15.828 1.00 65.31 99 ARG A O 1
ATOM 822 N N . GLY A 1 100 ? -1.121 8.923 -15.617 1.00 75.75 100 GLY A N 1
ATOM 823 C CA . GLY A 1 100 ? -1.287 7.620 -16.277 1.00 75.75 100 GLY A CA 1
ATOM 824 C C . GLY A 1 100 ? -1.055 6.396 -15.385 1.00 75.75 100 GLY A C 1
ATOM 825 O O . GLY A 1 100 ? -1.633 5.349 -15.661 1.00 75.75 100 GLY A O 1
ATOM 826 N N . SER A 1 101 ? -0.304 6.527 -14.291 1.00 84.56 101 SER A N 1
ATOM 827 C CA . SER A 1 101 ? -0.074 5.432 -13.343 1.00 84.56 101 SER A CA 1
ATOM 828 C C . SER A 1 101 ? -1.281 5.201 -12.417 1.00 84.56 101 SER A C 1
ATOM 830 O O . SER A 1 101 ? -1.948 6.166 -12.016 1.00 84.56 101 SER A O 1
ATOM 832 N N . PRO A 1 102 ? -1.568 3.943 -12.039 1.00 91.62 102 PRO A N 1
ATOM 833 C CA . PRO A 1 102 ? -2.638 3.627 -11.104 1.00 91.62 102 PRO A CA 1
ATOM 834 C C . PRO A 1 102 ? -2.300 4.091 -9.680 1.00 91.62 102 PRO A C 1
ATOM 836 O O . PRO A 1 102 ? -1.162 4.021 -9.211 1.00 91.62 102 PRO A O 1
ATOM 839 N N . HIS A 1 103 ? -3.331 4.540 -8.978 1.00 92.88 103 HIS A N 1
ATOM 840 C CA . HIS A 1 103 ? -3.287 4.943 -7.583 1.00 92.88 103 HIS A CA 1
ATOM 841 C C . HIS A 1 103 ? -4.493 4.356 -6.855 1.00 92.88 103 HIS A C 1
ATOM 843 O O . HIS A 1 103 ? -5.585 4.269 -7.415 1.00 92.88 103 HIS A O 1
ATOM 849 N N . ILE A 1 104 ? -4.313 3.924 -5.614 1.00 95.38 104 ILE A N 1
ATOM 850 C CA . ILE A 1 104 ? -5.388 3.338 -4.818 1.00 95.38 104 ILE A CA 1
ATOM 851 C C . ILE A 1 104 ? -5.771 4.286 -3.702 1.00 95.38 104 ILE A C 1
ATOM 853 O O . ILE A 1 104 ? -4.908 4.759 -2.973 1.00 95.38 104 ILE A O 1
ATOM 857 N N . HIS A 1 105 ? -7.077 4.467 -3.536 1.00 95.88 105 HIS A N 1
ATOM 858 C CA . HIS A 1 105 ? -7.696 5.014 -2.336 1.00 95.88 105 HIS A CA 1
ATOM 859 C C . HIS A 1 105 ? -8.472 3.902 -1.640 1.00 95.88 105 HIS A C 1
ATOM 861 O O . HIS A 1 105 ? -9.368 3.308 -2.246 1.00 95.88 105 HIS A O 1
ATOM 867 N N . GLY A 1 106 ? -8.135 3.616 -0.386 1.00 96.19 106 GLY A N 1
ATOM 868 C CA . GLY A 1 106 ? -8.687 2.499 0.367 1.00 96.19 106 GLY A CA 1
ATOM 869 C C . GLY A 1 106 ? -9.227 2.887 1.740 1.00 96.19 106 GLY A C 1
ATOM 870 O O . GLY A 1 106 ? -8.757 3.827 2.372 1.00 96.19 106 GLY A O 1
ATOM 871 N N . LEU A 1 107 ? -10.227 2.134 2.187 1.00 97.25 107 LEU A N 1
ATOM 872 C CA . LEU A 1 107 ? -10.881 2.194 3.488 1.00 97.25 107 LEU A CA 1
ATOM 873 C C . LEU A 1 107 ? -10.810 0.809 4.133 1.00 97.25 107 LEU A C 1
ATOM 875 O O . LEU A 1 107 ? -11.062 -0.192 3.458 1.00 97.25 107 LEU A O 1
ATOM 879 N N . ILE A 1 108 ? -10.504 0.753 5.427 1.00 96.81 108 ILE A N 1
ATOM 880 C CA . ILE A 1 108 ? -10.393 -0.487 6.207 1.00 96.81 108 ILE A CA 1
ATOM 881 C C . ILE A 1 108 ? -11.223 -0.356 7.484 1.00 96.81 108 ILE A C 1
ATOM 883 O O . ILE A 1 108 ? -11.155 0.667 8.166 1.00 96.81 108 ILE A O 1
ATOM 887 N N . TRP A 1 109 ? -11.968 -1.410 7.818 1.00 96.88 109 TRP A N 1
ATOM 888 C CA . TRP A 1 109 ? -12.615 -1.60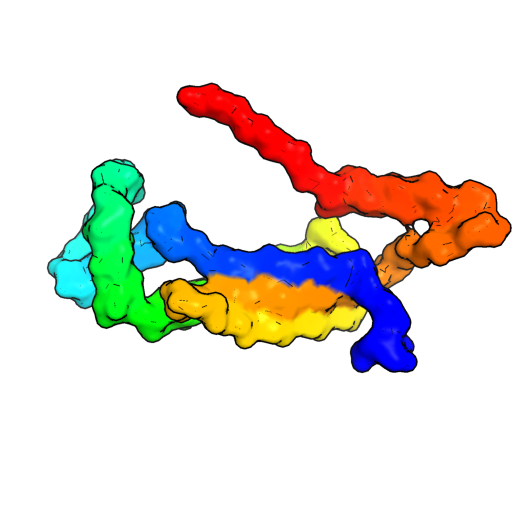0 9.115 1.00 96.88 109 TRP A CA 1
ATOM 889 C C . TRP A 1 109 ? -11.882 -2.701 9.876 1.00 96.88 109 TRP A C 1
ATOM 891 O O . TRP A 1 109 ? -11.862 -3.856 9.446 1.00 96.88 109 TRP A O 1
ATOM 901 N N . VAL A 1 110 ? -11.274 -2.328 10.996 1.00 95.88 110 VAL A N 1
ATOM 902 C CA . VAL A 1 110 ? -10.546 -3.234 11.887 1.00 95.88 110 VAL A CA 1
ATOM 903 C C . VAL A 1 110 ? -11.447 -3.597 13.060 1.00 95.88 110 VAL A C 1
ATOM 905 O O . VAL A 1 110 ? -12.108 -2.732 13.639 1.00 95.88 110 VAL A O 1
ATOM 908 N N . LYS A 1 111 ? -11.481 -4.881 13.405 1.00 94.56 111 LYS A N 1
ATOM 909 C CA . LYS A 1 111 ? -12.241 -5.382 14.546 1.00 94.56 111 LYS A CA 1
ATOM 910 C C . LYS A 1 111 ? -11.732 -4.784 15.851 1.00 94.56 111 LYS A C 1
ATOM 912 O O . LYS A 1 111 ? -10.526 -4.686 16.050 1.00 94.56 111 LYS A O 1
ATOM 917 N N . ASP A 1 112 ? -12.658 -4.426 16.736 1.00 93.81 112 ASP A N 1
ATOM 918 C CA . ASP A 1 112 ? -12.367 -3.927 18.087 1.00 93.81 112 ASP A CA 1
ATOM 919 C C . ASP A 1 112 ? -11.456 -2.682 18.127 1.00 93.81 112 ASP A C 1
ATOM 921 O O . ASP A 1 112 ? -10.897 -2.347 19.171 1.00 93.81 112 ASP A O 1
ATOM 925 N N . ALA A 1 113 ? -11.318 -1.965 17.005 1.00 95.12 113 ALA A N 1
ATOM 926 C CA . ALA A 1 113 ? -10.594 -0.704 16.978 1.00 95.12 113 ALA A CA 1
ATOM 927 C C . ALA A 1 113 ? -11.315 0.348 17.844 1.00 95.12 113 ALA A C 1
ATOM 929 O O . ALA A 1 113 ? -12.550 0.433 17.802 1.00 95.12 113 ALA A O 1
ATOM 930 N N . PRO A 1 114 ? -10.575 1.163 18.617 1.00 94.94 114 PRO A N 1
ATOM 931 C CA . PRO A 1 114 ? -11.181 2.145 19.502 1.00 94.94 114 PRO A CA 1
ATOM 932 C C . PRO A 1 114 ? -11.904 3.228 18.698 1.00 94.94 114 PRO A C 1
ATOM 934 O O . PRO A 1 114 ? -11.416 3.709 17.674 1.00 94.94 114 PRO A O 1
ATOM 937 N N . VAL A 1 115 ? -13.074 3.628 19.190 1.00 93.25 115 VAL A N 1
ATOM 938 C CA . VAL A 1 115 ? -13.855 4.744 18.653 1.00 93.25 115 VAL A CA 1
ATOM 939 C C . VAL A 1 115 ? -13.763 5.889 19.644 1.00 93.25 115 VAL A C 1
ATOM 941 O O . VAL A 1 115 ? -13.976 5.686 20.837 1.00 93.25 115 VAL A O 1
ATOM 944 N N . TYR A 1 116 ? -13.440 7.079 19.143 1.00 94.19 116 TYR A N 1
ATOM 945 C CA . TYR A 1 116 ? -13.385 8.276 19.969 1.00 94.19 116 TYR A CA 1
ATOM 946 C C . TYR A 1 116 ? -14.773 8.625 20.523 1.00 94.19 116 TYR A C 1
ATOM 948 O O . TYR A 1 116 ? -15.722 8.800 19.755 1.00 94.19 116 TYR A O 1
ATOM 956 N N . ASP A 1 117 ? -14.861 8.758 21.842 1.00 95.38 117 ASP A N 1
ATOM 957 C CA . ASP A 1 117 ? -16.043 9.172 22.585 1.00 95.38 117 ASP A CA 1
ATOM 958 C C . ASP A 1 117 ? -15.636 10.218 23.641 1.00 95.38 117 ASP A C 1
ATOM 960 O O . ASP A 1 117 ? -14.926 9.875 24.591 1.00 95.38 117 ASP A O 1
ATOM 964 N N . PRO A 1 118 ? -16.064 11.487 23.502 1.00 94.12 118 PRO A N 1
ATOM 965 C CA . PRO A 1 118 ? -15.686 12.553 24.429 1.00 94.12 118 PRO A CA 1
ATOM 966 C C . PRO A 1 118 ? -16.250 12.368 25.846 1.00 94.12 118 PRO A C 1
ATOM 968 O O . PRO A 1 118 ? -15.772 13.022 26.770 1.00 94.12 118 PRO A O 1
ATOM 971 N N . GLU A 1 119 ? -17.243 11.496 26.040 1.00 96.62 119 GLU A N 1
ATOM 972 C CA . GLU A 1 119 ? -17.841 11.226 27.352 1.00 96.62 119 GLU A CA 1
ATOM 973 C C . GLU A 1 119 ? -17.087 10.133 28.135 1.00 96.62 119 GLU A C 1
ATOM 975 O O . GLU A 1 119 ? -17.336 9.939 29.328 1.00 96.62 119 GLU A O 1
ATOM 980 N N . LYS A 1 120 ? -16.161 9.406 27.492 1.00 95.75 120 LYS A N 1
ATOM 981 C CA . LYS A 1 120 ? -15.360 8.345 28.118 1.00 95.75 120 LYS A CA 1
ATOM 982 C C . LYS A 1 120 ? -13.949 8.854 28.430 1.00 95.75 120 LYS A C 1
ATOM 984 O O . LYS A 1 120 ? -13.169 9.121 27.521 1.00 95.75 120 LYS A O 1
ATOM 989 N N . GLU A 1 121 ? -13.604 8.877 29.720 1.00 94.81 121 GLU A N 1
ATOM 990 C CA . GLU A 1 121 ? -12.325 9.389 30.250 1.00 94.81 121 GLU A CA 1
ATOM 991 C C . GLU A 1 121 ? -11.090 8.795 29.546 1.00 94.81 121 GLU A C 1
ATOM 993 O O . GLU A 1 121 ? -10.217 9.536 29.104 1.00 94.81 121 GLU A O 1
ATOM 998 N N . ASP A 1 122 ? -11.055 7.474 29.340 1.00 95.56 122 ASP A N 1
ATOM 999 C CA . ASP A 1 122 ? -9.910 6.797 28.708 1.00 95.56 122 ASP A CA 1
ATOM 1000 C C . 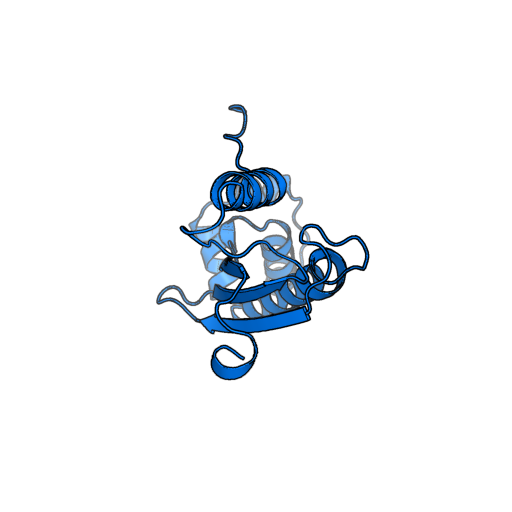ASP A 1 122 ? -9.929 6.827 27.167 1.00 95.56 122 ASP A C 1
ATOM 1002 O O . ASP A 1 122 ? -8.999 6.335 26.524 1.00 95.56 122 ASP A O 1
ATOM 1006 N N . SER A 1 123 ? -10.977 7.373 26.533 1.00 96.19 123 SER A N 1
ATOM 1007 C CA . SER A 1 123 ? -11.164 7.244 25.081 1.00 96.19 123 SER A CA 1
ATOM 1008 C C . SER A 1 123 ? -10.030 7.858 24.270 1.00 96.19 123 SER A C 1
ATOM 1010 O O . SER A 1 123 ? -9.659 7.311 23.232 1.00 96.19 123 SER A O 1
ATOM 1012 N N . GLU A 1 124 ? -9.511 9.004 24.701 1.00 96.88 124 GLU A N 1
ATOM 1013 C CA . GLU A 1 124 ? -8.418 9.681 24.006 1.00 96.88 124 GLU A CA 1
ATOM 1014 C C . GLU A 1 124 ? -7.128 8.857 24.085 1.00 96.88 124 GLU A C 1
ATOM 1016 O O . GLU A 1 124 ? -6.445 8.669 23.076 1.00 96.88 124 GLU A O 1
ATOM 1021 N N . SER A 1 125 ? -6.835 8.294 25.261 1.00 97.38 125 SER A N 1
ATOM 1022 C CA . SER A 1 125 ? -5.661 7.445 25.478 1.00 97.38 125 SER A CA 1
ATOM 1023 C C . SER A 1 125 ? -5.744 6.142 24.678 1.00 97.38 125 SER A C 1
ATOM 1025 O O . SER A 1 125 ? -4.751 5.737 24.068 1.00 97.38 125 SER A O 1
ATOM 1027 N N . ASP A 1 126 ? -6.917 5.503 24.636 1.00 96.88 126 ASP A N 1
ATOM 1028 C CA . ASP A 1 126 ? -7.153 4.274 23.869 1.00 96.88 126 ASP A CA 1
ATOM 1029 C C . ASP A 1 126 ? -6.914 4.496 22.365 1.00 96.88 126 ASP A C 1
ATOM 1031 O O . ASP A 1 126 ? -6.198 3.727 21.718 1.00 96.88 126 ASP A O 1
ATOM 1035 N N . VAL A 1 127 ? -7.480 5.573 21.807 1.00 96.06 127 VAL A N 1
ATOM 1036 C CA . VAL A 1 127 ? -7.323 5.924 20.385 1.00 96.06 127 VAL A CA 1
ATOM 1037 C C . VAL A 1 127 ? -5.875 6.287 20.066 1.00 96.06 127 VAL A C 1
ATOM 1039 O O . VAL A 1 127 ? -5.331 5.802 19.074 1.00 96.06 127 VAL A O 1
ATOM 1042 N N . THR A 1 128 ? -5.227 7.089 20.913 1.00 96.12 128 THR A N 1
ATOM 1043 C CA . THR A 1 128 ? -3.827 7.497 20.715 1.00 96.12 128 THR A CA 1
ATOM 1044 C C . THR A 1 128 ? -2.896 6.287 20.734 1.00 96.12 128 THR A C 1
ATOM 1046 O O . THR A 1 128 ? -2.104 6.105 19.813 1.00 96.12 128 THR A O 1
ATOM 1049 N N . SER A 1 129 ? -3.067 5.386 21.705 1.00 96.38 129 SER A N 1
ATOM 1050 C CA . SER A 1 129 ? -2.263 4.160 21.809 1.00 96.38 129 SER A CA 1
ATOM 1051 C C . SER A 1 129 ? -2.434 3.245 20.594 1.00 96.38 129 SER A C 1
ATOM 1053 O O . SER A 1 129 ? -1.481 2.603 20.149 1.00 96.38 129 SER A O 1
ATOM 1055 N N . PHE A 1 130 ? -3.648 3.173 20.040 1.00 95.75 130 PHE A N 1
ATOM 1056 C CA . PHE A 1 130 ? -3.908 2.428 18.811 1.00 95.75 130 PHE A CA 1
ATOM 1057 C C . PHE A 1 130 ? -3.198 3.055 17.605 1.00 95.75 130 PHE A C 1
ATOM 1059 O O . PHE A 1 130 ? -2.563 2.337 16.831 1.00 95.75 130 PHE A O 1
ATOM 1066 N N . ILE A 1 131 ? -3.255 4.383 17.461 1.00 94.75 131 ILE A N 1
ATOM 1067 C CA . ILE A 1 131 ? -2.554 5.103 16.389 1.00 94.75 131 ILE A CA 1
ATOM 1068 C C . ILE A 1 131 ? -1.043 4.875 16.498 1.00 94.75 131 ILE A C 1
ATOM 1070 O O . ILE A 1 131 ? -0.448 4.416 15.528 1.00 94.75 131 ILE A O 1
ATOM 1074 N N . ASP A 1 132 ? -0.445 5.091 17.670 1.00 94.88 132 ASP A N 1
ATOM 1075 C CA . ASP A 1 132 ? 1.004 4.950 17.887 1.00 94.88 132 ASP A CA 1
ATOM 1076 C C . ASP A 1 132 ? 1.507 3.525 17.623 1.00 94.88 132 ASP A C 1
ATOM 1078 O O . ASP A 1 132 ? 2.632 3.318 17.163 1.00 94.88 132 ASP A O 1
ATOM 1082 N N . ARG A 1 133 ? 0.666 2.519 17.884 1.00 93.75 133 ARG A N 1
ATOM 1083 C CA . ARG A 1 133 ? 0.991 1.117 17.613 1.00 93.75 133 ARG A CA 1
ATOM 1084 C C . ARG A 1 133 ? 1.024 0.793 16.120 1.00 93.75 133 ARG A C 1
ATOM 1086 O O . ARG A 1 133 ? 1.841 -0.029 15.706 1.00 93.75 133 ARG A O 1
ATOM 1093 N N . HIS A 1 134 ? 0.111 1.359 15.334 1.00 93.06 134 HIS A N 1
ATOM 1094 C CA . HIS A 1 134 ? -0.129 0.933 13.950 1.00 93.06 134 HIS A CA 1
ATOM 1095 C C . HIS A 1 134 ? 0.379 1.919 12.892 1.00 93.06 134 HIS A C 1
ATOM 1097 O O . HIS A 1 134 ? 0.595 1.521 11.748 1.00 93.06 134 HIS A O 1
ATOM 1103 N N . ILE A 1 135 ? 0.573 3.187 13.248 1.00 92.31 135 ILE A N 1
ATOM 1104 C CA . ILE A 1 135 ? 0.959 4.260 12.334 1.00 92.31 135 ILE A CA 1
ATOM 1105 C C . ILE A 1 1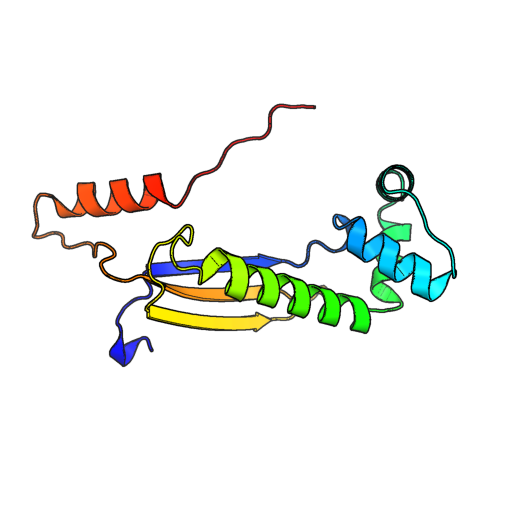35 ? 2.234 4.902 12.868 1.00 92.31 135 ILE A C 1
ATOM 1107 O O . ILE A 1 135 ? 2.209 5.729 13.773 1.00 92.31 135 ILE A O 1
ATOM 1111 N N . THR A 1 136 ? 3.365 4.534 12.274 1.00 89.75 136 THR A N 1
ATOM 1112 C CA . THR A 1 136 ? 4.670 5.104 12.612 1.00 89.75 136 THR A CA 1
ATOM 1113 C C . THR A 1 136 ? 5.387 5.569 11.352 1.00 89.75 136 THR A C 1
ATOM 1115 O O . THR A 1 136 ? 5.124 5.101 10.244 1.00 89.75 136 THR A O 1
ATOM 1118 N N . CYS A 1 137 ? 6.289 6.530 11.515 1.00 89.25 137 CYS A N 1
ATOM 1119 C CA . CYS A 1 137 ? 7.148 7.019 10.448 1.00 89.25 137 CYS A CA 1
ATOM 1120 C C . CYS A 1 137 ? 8.532 7.305 11.032 1.00 89.25 137 CYS A C 1
ATOM 1122 O O . CYS A 1 137 ? 8.649 7.797 12.155 1.00 89.25 137 CYS A O 1
ATOM 1124 N N . HIS A 1 138 ? 9.576 6.999 10.269 1.00 86.25 138 HIS A N 1
ATOM 1125 C CA . HIS A 1 138 ? 10.947 7.354 10.599 1.00 86.25 138 HIS A CA 1
ATOM 1126 C C . HIS A 1 138 ? 11.567 8.052 9.396 1.00 86.25 138 HIS A C 1
ATOM 1128 O O . HIS A 1 138 ? 11.395 7.607 8.262 1.00 86.25 138 HIS A O 1
ATOM 1134 N N . VAL A 1 139 ? 12.288 9.143 9.647 1.00 87.62 139 VAL A N 1
ATOM 1135 C CA . VAL A 1 139 ? 13.137 9.748 8.622 1.00 87.62 139 VAL A CA 1
ATOM 1136 C C . VAL A 1 139 ? 14.308 8.789 8.407 1.00 87.62 139 VAL A C 1
ATOM 1138 O O . VAL A 1 139 ? 14.994 8.499 9.387 1.00 87.62 139 VAL A O 1
ATOM 1141 N N . PRO A 1 140 ? 14.537 8.268 7.190 1.00 80.56 140 PRO A N 1
ATOM 1142 C CA . PRO A 1 140 ? 15.695 7.420 6.926 1.00 80.56 140 PRO A CA 1
ATOM 1143 C C . PRO A 1 140 ? 16.981 8.131 7.361 1.00 80.56 140 PRO A C 1
ATOM 1145 O O . PRO A 1 140 ? 17.100 9.344 7.181 1.00 80.56 140 PRO A O 1
ATOM 1148 N N . GLN A 1 141 ? 17.939 7.399 7.935 1.00 78.44 141 GLN A N 1
ATOM 1149 C CA . GLN A 1 141 ? 19.277 7.958 8.146 1.00 78.44 141 GLN A CA 1
ATOM 1150 C C . GLN A 1 141 ? 19.868 8.315 6.776 1.00 78.44 141 GLN A C 1
ATOM 1152 O O . GLN A 1 141 ? 19.696 7.551 5.827 1.00 78.44 141 GLN A O 1
ATOM 1157 N N . GLU A 1 142 ? 20.492 9.490 6.659 1.00 68.38 142 GLU A N 1
ATOM 1158 C CA . GLU A 1 142 ? 21.169 9.897 5.423 1.00 68.38 142 GLU A CA 1
ATOM 1159 C C . GLU A 1 142 ? 22.200 8.822 5.040 1.00 68.38 142 GLU A C 1
ATOM 1161 O O . GLU A 1 142 ? 23.031 8.447 5.871 1.00 68.38 142 GLU A O 1
ATOM 1166 N N . ASN A 1 143 ? 22.090 8.300 3.812 1.00 53.12 143 ASN A N 1
ATOM 1167 C CA . ASN A 1 143 ? 23.079 7.399 3.214 1.00 53.12 143 ASN A CA 1
ATOM 1168 C C . ASN A 1 143 ? 24.372 8.152 2.889 1.00 53.12 143 ASN A C 1
ATOM 1170 O O . ASN A 1 143 ? 24.267 9.272 2.334 1.00 53.12 143 ASN A O 1
#